Protein AF-A0A931L191-F1 (afdb_monomer_lite)

Sequence (73 aa):
MTESKSPSQ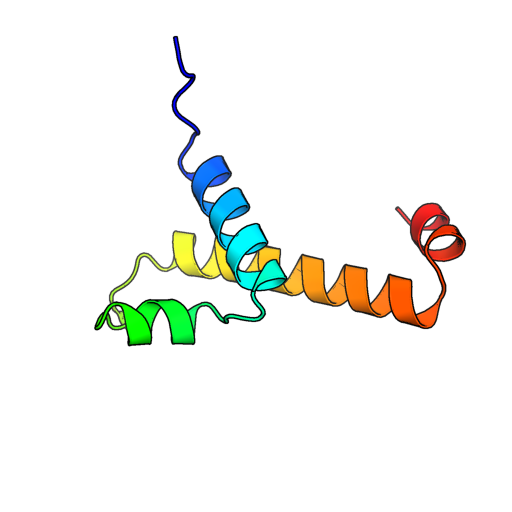MRLALAQFLFAQKVDIEGLYNALGADIAEADAEAVSHMAGVIDGMNLAAAKIRTHGVDEWAKHI

Foldseek 3Di:
DPPDDDLLRVLLVVLVVCLVVVHQPCNVCVVVVHDPVPDDPVSNVSSNVSNVVVVVLVVCCVVPNPVVSVVVD

Secondary structure (DSSP, 8-state):
------HHHHHHHHHHHHHHHT--HHHHHHHTT--GGGS-HHHHHHHHHHHHHHHHHHHHHHHH-HHHHHTT-

Structure (mmCIF, N/CA/C/O backbone):
data_AF-A0A931L191-F1
#
_entry.id   AF-A0A931L191-F1
#
loop_
_atom_site.group_PDB
_atom_site.id
_atom_site.type_symbol
_atom_site.label_atom_id
_atom_site.label_alt_id
_atom_site.label_comp_id
_atom_site.label_asym_id
_atom_site.label_entity_id
_atom_site.label_seq_id
_atom_site.pdbx_PDB_ins_code
_atom_site.Cartn_x
_atom_site.Cartn_y
_atom_site.Cartn_z
_atom_site.occupancy
_atom_site.B_iso_or_equiv
_atom_site.auth_seq_id
_atom_site.auth_comp_id
_atom_site.auth_asym_id
_atom_site.auth_atom_id
_atom_site.pdbx_PDB_model_num
ATOM 1 N N . MET A 1 1 ? 3.632 29.669 -3.043 1.00 41.09 1 MET A N 1
ATOM 2 C CA . MET A 1 1 ? 4.520 28.633 -3.604 1.00 41.09 1 MET A CA 1
ATOM 3 C C . MET A 1 1 ? 3.889 27.295 -3.293 1.00 41.09 1 MET A C 1
ATOM 5 O O . MET A 1 1 ? 3.569 27.070 -2.135 1.00 41.09 1 MET A O 1
ATOM 9 N N . THR A 1 2 ? 3.615 26.462 -4.293 1.00 63.72 2 THR A N 1
ATOM 10 C CA . THR A 1 2 ? 3.130 25.100 -4.046 1.00 63.72 2 THR A CA 1
ATOM 11 C C . THR A 1 2 ? 4.311 24.317 -3.490 1.00 63.72 2 THR A C 1
ATOM 13 O O . THR A 1 2 ? 5.270 24.090 -4.224 1.00 63.72 2 THR A O 1
ATOM 16 N N . GLU A 1 3 ? 4.307 23.991 -2.197 1.00 70.75 3 GLU A N 1
ATOM 17 C CA . GLU A 1 3 ? 5.340 23.120 -1.634 1.00 70.75 3 GLU A CA 1
ATOM 18 C C . GLU A 1 3 ? 5.344 21.807 -2.424 1.00 70.75 3 GLU A C 1
ATOM 20 O O . GLU A 1 3 ? 4.340 21.089 -2.490 1.00 70.75 3 GLU A O 1
ATOM 25 N N . SER A 1 4 ? 6.456 21.525 -3.099 1.00 79.69 4 SER A N 1
ATOM 26 C CA . SER A 1 4 ? 6.657 20.261 -3.793 1.00 79.69 4 SER A CA 1
ATOM 27 C C . SER A 1 4 ? 6.741 19.160 -2.743 1.00 79.69 4 SER A C 1
ATOM 29 O O . SER A 1 4 ? 7.654 19.169 -1.916 1.00 79.69 4 SER A O 1
ATOM 31 N N . LYS A 1 5 ? 5.776 18.234 -2.765 1.00 83.69 5 LYS A N 1
ATOM 32 C CA . LYS A 1 5 ? 5.752 17.080 -1.859 1.00 83.69 5 LYS A CA 1
ATOM 33 C C . LYS A 1 5 ? 7.080 16.327 -1.938 1.00 83.69 5 LYS A C 1
ATOM 35 O O . LYS A 1 5 ? 7.607 16.116 -3.031 1.00 83.69 5 LYS A O 1
ATOM 40 N N . SER A 1 6 ? 7.592 15.884 -0.794 1.00 91.25 6 SER A N 1
ATOM 41 C CA . SER A 1 6 ? 8.751 14.994 -0.761 1.00 91.25 6 SER A CA 1
ATOM 42 C C . SER A 1 6 ? 8.437 13.675 -1.490 1.00 91.25 6 SER A C 1
ATOM 44 O O . SER A 1 6 ? 7.266 13.287 -1.594 1.00 91.25 6 SER A O 1
ATOM 46 N N . PRO A 1 7 ? 9.454 12.922 -1.950 1.00 89.56 7 PRO A N 1
ATOM 47 C CA . PRO A 1 7 ? 9.232 11.609 -2.552 1.00 89.56 7 PRO A CA 1
ATOM 48 C C . PRO A 1 7 ? 8.408 10.667 -1.660 1.00 89.56 7 PRO A C 1
ATOM 50 O O . PRO A 1 7 ? 7.499 9.999 -2.148 1.00 89.56 7 PRO A O 1
ATOM 53 N N . SER A 1 8 ? 8.647 10.668 -0.343 1.00 89.25 8 SER A N 1
ATOM 54 C CA . SER A 1 8 ? 7.874 9.861 0.610 1.00 89.25 8 SER A CA 1
ATOM 55 C C . SER A 1 8 ? 6.408 10.294 0.695 1.00 89.25 8 SER A C 1
ATOM 57 O O . SER A 1 8 ? 5.518 9.443 0.688 1.00 89.25 8 SER A O 1
ATOM 59 N N . GLN A 1 9 ? 6.135 11.602 0.697 1.00 92.44 9 GLN A N 1
ATOM 60 C CA . GLN A 1 9 ? 4.772 12.137 0.674 1.00 92.44 9 GLN A CA 1
ATOM 61 C C . GLN A 1 9 ? 4.043 11.793 -0.631 1.00 92.44 9 GL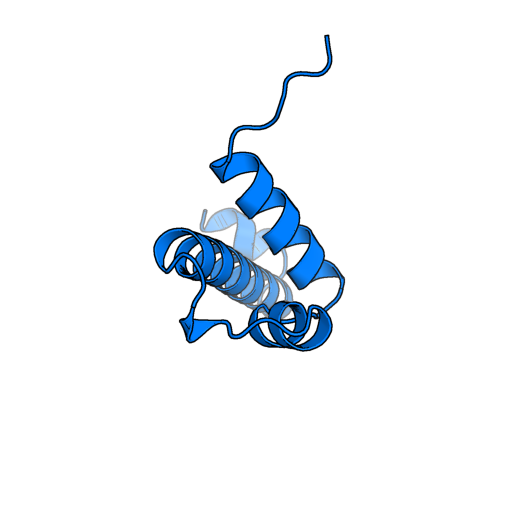N A C 1
ATOM 63 O O . GLN A 1 9 ? 2.845 11.512 -0.603 1.00 92.44 9 GLN A O 1
ATOM 68 N N . MET A 1 10 ? 4.743 11.787 -1.770 1.00 92.31 10 MET A N 1
ATOM 69 C CA . MET A 1 10 ? 4.162 11.360 -3.047 1.00 92.31 10 MET A CA 1
ATOM 70 C C . MET A 1 10 ? 3.827 9.866 -3.050 1.00 92.31 10 MET A C 1
ATOM 72 O O . MET A 1 10 ? 2.716 9.507 -3.432 1.00 92.31 10 MET A O 1
ATOM 76 N N . ARG A 1 11 ? 4.737 9.008 -2.564 1.00 92.75 11 ARG A N 1
ATOM 77 C CA . ARG A 1 11 ? 4.489 7.560 -2.420 1.00 92.75 11 ARG A CA 1
ATOM 78 C C . ARG A 1 11 ? 3.272 7.291 -1.528 1.00 92.75 11 ARG A C 1
ATOM 80 O O . ARG A 1 11 ? 2.430 6.474 -1.880 1.00 92.75 11 ARG A O 1
ATOM 87 N N . LEU A 1 12 ? 3.148 8.007 -0.406 1.00 93.81 12 LEU A N 1
ATOM 88 C CA . LEU A 1 12 ? 2.002 7.885 0.502 1.00 93.81 12 LEU A CA 1
ATOM 89 C C . LEU A 1 12 ? 0.686 8.303 -0.169 1.00 93.81 12 LEU A C 1
ATOM 91 O O . LEU A 1 12 ? -0.300 7.576 -0.084 1.00 93.81 12 LEU A O 1
ATOM 95 N N . ALA A 1 13 ? 0.673 9.438 -0.871 1.00 93.12 13 ALA A N 1
ATOM 96 C CA . ALA A 1 13 ? -0.510 9.894 -1.599 1.00 93.12 13 ALA A CA 1
ATOM 97 C C . ALA A 1 13 ? -0.925 8.908 -2.707 1.00 93.12 13 ALA A C 1
ATOM 99 O O . ALA A 1 13 ? -2.114 8.642 -2.882 1.00 93.12 13 ALA A O 1
ATOM 100 N N . LEU A 1 14 ? 0.045 8.335 -3.427 1.00 92.81 14 LEU A N 1
ATOM 101 C CA . LEU A 1 14 ? -0.218 7.332 -4.457 1.00 92.81 14 LEU A CA 1
ATOM 102 C C . LEU A 1 14 ? -0.771 6.035 -3.853 1.00 92.81 14 LEU A C 1
ATOM 104 O O . LEU A 1 14 ? -1.782 5.531 -4.329 1.00 92.81 14 LEU A O 1
ATOM 108 N N . ALA A 1 15 ? -0.178 5.534 -2.768 1.00 95.12 15 ALA A N 1
ATOM 109 C CA . ALA A 1 15 ? -0.670 4.352 -2.059 1.00 95.12 15 ALA A CA 1
ATOM 110 C C . ALA A 1 15 ? -2.117 4.531 -1.561 1.00 95.12 15 ALA A C 1
ATOM 112 O O . ALA A 1 15 ? -2.951 3.643 -1.733 1.00 95.12 15 ALA A O 1
ATOM 113 N N . GLN A 1 16 ? -2.447 5.706 -1.012 1.00 93.50 16 GLN A N 1
ATOM 114 C CA . GLN A 1 16 ? -3.816 6.043 -0.605 1.00 93.50 16 GLN A CA 1
ATOM 115 C C . GLN A 1 16 ? -4.790 6.054 -1.789 1.00 93.50 16 GLN A C 1
ATOM 117 O O . GLN A 1 16 ? -5.913 5.564 -1.666 1.00 93.50 16 GLN A O 1
ATOM 122 N N . PHE A 1 17 ? -4.365 6.595 -2.935 1.00 93.62 17 PHE A N 1
ATOM 123 C CA . PHE A 1 17 ? -5.161 6.584 -4.160 1.00 93.62 17 PHE A CA 1
ATOM 124 C C . PHE A 1 17 ? -5.428 5.154 -4.645 1.00 93.62 17 PHE A C 1
ATOM 126 O O . PHE A 1 17 ? -6.582 4.804 -4.889 1.00 93.62 17 PHE A O 1
ATOM 133 N N . LEU A 1 18 ? -4.388 4.319 -4.716 1.00 93.81 18 LEU A N 1
ATOM 134 C CA . LEU A 1 18 ? -4.488 2.913 -5.115 1.00 93.81 18 LEU A CA 1
ATOM 135 C C . LEU A 1 18 ? -5.459 2.140 -4.217 1.00 93.81 18 LEU A C 1
ATOM 137 O O . LEU A 1 18 ? -6.394 1.508 -4.712 1.00 93.81 18 LEU A O 1
ATOM 141 N N . PHE A 1 19 ? -5.325 2.295 -2.896 1.00 94.56 19 PHE A N 1
ATOM 142 C CA . PHE A 1 19 ? -6.250 1.710 -1.928 1.00 94.56 19 PHE A CA 1
ATOM 143 C C . PHE A 1 19 ? -7.702 2.160 -2.161 1.00 94.56 19 PHE A C 1
ATOM 145 O O . PHE A 1 19 ? -8.611 1.330 -2.211 1.00 94.56 19 PHE A O 1
ATOM 152 N N . ALA A 1 20 ? -7.936 3.465 -2.342 1.00 93.75 20 ALA A N 1
ATOM 153 C CA . ALA A 1 20 ? -9.278 4.014 -2.539 1.00 93.75 20 ALA A CA 1
ATOM 154 C C . ALA A 1 20 ? -9.945 3.513 -3.831 1.00 93.75 20 ALA A C 1
ATOM 156 O O . ALA A 1 20 ? -11.158 3.301 -3.853 1.00 93.75 20 ALA A O 1
ATOM 157 N N . GLN A 1 21 ? -9.158 3.300 -4.890 1.00 93.88 21 GLN A N 1
ATOM 158 C CA . GLN A 1 21 ? -9.640 2.784 -6.173 1.00 93.88 21 GLN A CA 1
ATOM 159 C C . GLN A 1 21 ? -9.645 1.252 -6.256 1.00 93.88 21 GLN A C 1
ATOM 161 O O . GLN A 1 21 ? -10.081 0.707 -7.267 1.00 93.88 21 GLN A O 1
ATOM 166 N N . LYS A 1 22 ? -9.207 0.550 -5.200 1.00 91.06 22 LYS A N 1
ATOM 167 C CA . LYS A 1 22 ? -9.047 -0.915 -5.178 1.00 91.06 22 LYS A CA 1
ATOM 168 C C . LYS A 1 22 ? -8.136 -1.426 -6.302 1.00 91.06 22 LYS A C 1
ATOM 170 O O . LYS A 1 22 ? -8.406 -2.466 -6.897 1.00 91.06 22 LYS A O 1
ATOM 175 N N . VAL A 1 23 ? -7.079 -0.673 -6.587 1.00 91.62 23 VAL A N 1
ATOM 176 C CA . VAL A 1 23 ? -6.031 -1.038 -7.544 1.00 91.62 23 VAL A CA 1
ATOM 177 C C . VAL A 1 23 ? -4.814 -1.475 -6.739 1.00 91.62 23 VAL A C 1
ATOM 179 O O . VAL A 1 23 ? -4.407 -0.779 -5.810 1.00 91.62 23 VAL A O 1
ATOM 182 N N . ASP A 1 24 ? -4.251 -2.634 -7.057 1.00 89.00 24 ASP A N 1
ATOM 183 C CA . ASP A 1 24 ? -2.988 -3.078 -6.479 1.00 89.00 24 ASP A CA 1
ATOM 184 C C . ASP A 1 24 ? -1.796 -2.444 -7.210 1.00 89.00 24 ASP A C 1
ATOM 186 O O . ASP A 1 24 ? -1.906 -1.867 -8.295 1.00 89.00 24 ASP A O 1
ATOM 190 N N . ILE A 1 25 ? -0.625 -2.499 -6.577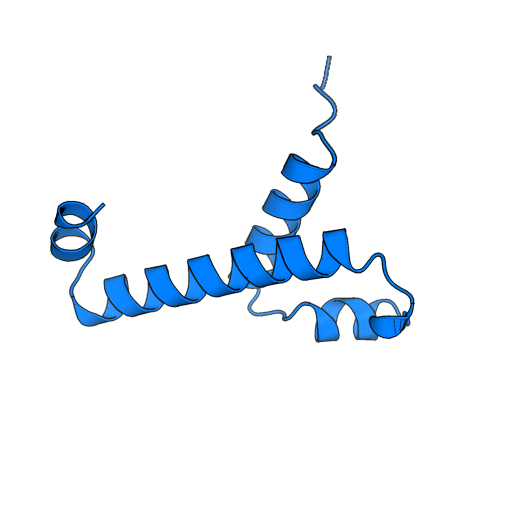 1.00 90.62 25 ILE A N 1
ATOM 191 C CA . ILE A 1 25 ? 0.573 -1.883 -7.146 1.00 90.62 25 ILE A CA 1
ATOM 192 C C . ILE A 1 25 ? 0.996 -2.586 -8.442 1.00 90.62 25 ILE A C 1
ATOM 194 O O . ILE A 1 25 ? 1.354 -1.921 -9.405 1.00 90.62 25 ILE A O 1
ATOM 198 N N . GLU A 1 26 ? 0.872 -3.911 -8.505 1.00 90.69 26 GLU A N 1
ATOM 199 C CA . GLU A 1 26 ? 1.178 -4.695 -9.701 1.00 90.69 26 GLU A CA 1
ATOM 200 C C . GLU A 1 26 ? 0.258 -4.317 -10.872 1.00 90.69 26 GLU A C 1
ATOM 202 O O . GLU A 1 26 ? 0.731 -4.073 -11.980 1.00 90.69 26 GLU A O 1
ATOM 207 N N . GLY A 1 27 ? -1.045 -4.157 -10.627 1.00 89.75 27 GLY A N 1
ATOM 208 C CA . GLY A 1 27 ? -2.014 -3.700 -11.617 1.00 89.75 27 GLY A CA 1
ATOM 209 C C . GLY A 1 27 ? -1.727 -2.296 -12.141 1.00 89.75 27 GLY A C 1
ATOM 210 O O . GLY A 1 27 ? -1.903 -2.052 -13.335 1.00 89.75 27 GLY A O 1
ATOM 211 N N . LEU A 1 28 ? -1.221 -1.385 -11.299 1.00 89.88 28 LEU A N 1
ATOM 212 C CA . LEU A 1 28 ? -0.750 -0.074 -11.758 1.00 89.88 28 LEU A CA 1
ATOM 213 C C . LEU A 1 28 ? 0.426 -0.214 -12.736 1.00 89.88 28 LEU A C 1
ATOM 215 O O . LEU A 1 28 ? 0.395 0.390 -13.808 1.00 89.88 28 LEU A O 1
ATOM 219 N N . TYR A 1 29 ? 1.452 -0.989 -12.379 1.00 90.69 29 TYR A N 1
ATOM 220 C CA . TYR A 1 29 ? 2.638 -1.177 -13.223 1.00 90.69 29 TYR A CA 1
ATOM 221 C C . TYR A 1 29 ? 2.278 -1.850 -14.554 1.00 90.69 29 TYR A C 1
ATOM 223 O O . TYR A 1 29 ? 2.636 -1.340 -15.618 1.00 90.69 29 TYR A O 1
ATOM 231 N N . ASN A 1 30 ? 1.442 -2.890 -14.509 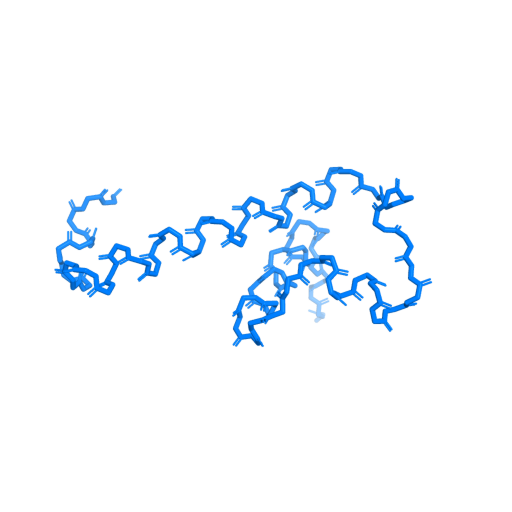1.00 90.38 30 ASN A N 1
ATOM 232 C CA . ASN A 1 30 ? 0.903 -3.551 -15.695 1.00 90.38 30 ASN A CA 1
ATOM 233 C C . ASN A 1 30 ? 0.130 -2.580 -16.604 1.00 90.38 30 ASN A C 1
ATOM 235 O O . ASN A 1 30 ? 0.312 -2.595 -17.821 1.00 90.38 30 ASN A O 1
ATOM 239 N N . ALA A 1 31 ? -0.699 -1.695 -16.037 1.00 89.88 31 ALA A N 1
ATOM 240 C CA . ALA A 1 31 ? -1.448 -0.694 -16.804 1.00 89.88 31 ALA A CA 1
ATOM 241 C C . ALA A 1 31 ? -0.548 0.370 -17.456 1.00 89.88 31 ALA A C 1
ATOM 243 O O . ALA A 1 31 ? -0.892 0.914 -18.505 1.00 89.88 31 ALA A O 1
ATOM 244 N N . LEU A 1 32 ? 0.606 0.656 -16.850 1.00 90.44 32 LEU A N 1
ATOM 245 C CA . LEU A 1 32 ? 1.626 1.545 -17.406 1.00 90.44 32 LEU A CA 1
ATOM 246 C C . LEU A 1 32 ? 2.544 0.841 -18.420 1.00 90.44 32 LEU A C 1
ATOM 248 O O . LEU A 1 32 ? 3.372 1.506 -19.042 1.00 90.44 32 LEU A O 1
ATOM 252 N N . GLY A 1 33 ? 2.399 -0.476 -18.602 1.00 91.69 33 GLY A N 1
ATOM 253 C CA . GLY A 1 33 ? 3.277 -1.282 -19.451 1.00 91.69 33 GLY A CA 1
ATOM 254 C C . GLY A 1 33 ? 4.697 -1.412 -18.895 1.00 91.69 33 GLY A C 1
ATOM 255 O O . GLY A 1 33 ? 5.634 -1.569 -19.674 1.00 91.69 33 GLY A O 1
ATOM 256 N N . ALA A 1 34 ? 4.858 -1.301 -17.574 1.00 90.62 34 ALA A N 1
ATOM 257 C CA . ALA A 1 34 ? 6.139 -1.392 -16.886 1.00 90.62 34 ALA A CA 1
ATOM 258 C C . ALA A 1 34 ? 6.220 -2.682 -16.064 1.00 90.62 34 ALA A C 1
ATOM 260 O O . ALA A 1 34 ? 5.248 -3.065 -15.415 1.00 90.62 34 ALA A O 1
ATOM 261 N N . ASP A 1 35 ? 7.391 -3.320 -16.052 1.00 90.38 35 ASP A N 1
ATOM 262 C CA . ASP A 1 35 ? 7.649 -4.449 -15.162 1.00 90.38 35 ASP A CA 1
ATOM 263 C C . ASP A 1 35 ? 7.971 -3.928 -13.755 1.00 90.38 35 ASP A C 1
ATOM 265 O O . ASP A 1 35 ? 8.881 -3.121 -13.550 1.00 90.38 35 ASP A O 1
ATOM 269 N N . ILE A 1 36 ? 7.213 -4.396 -12.765 1.00 90.50 36 ILE A N 1
ATOM 270 C CA . ILE A 1 36 ? 7.437 -4.064 -11.358 1.00 90.50 36 ILE A CA 1
ATOM 271 C C . ILE A 1 36 ? 8.803 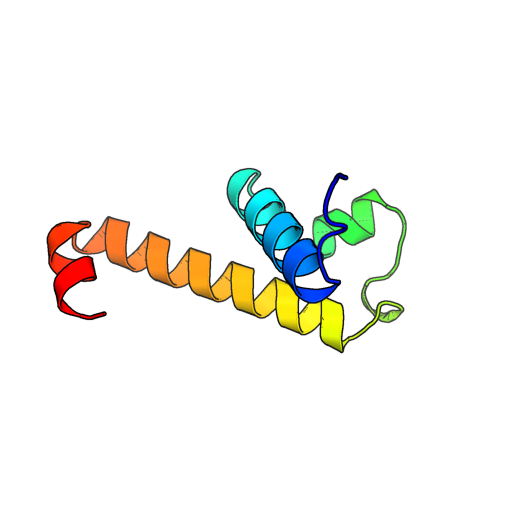-4.558 -10.856 1.00 90.50 36 ILE A C 1
ATOM 273 O O . ILE A 1 36 ? 9.358 -3.962 -9.935 1.00 90.50 36 ILE A O 1
ATOM 277 N N . ALA A 1 37 ? 9.374 -5.600 -11.467 1.00 89.81 37 ALA A N 1
ATOM 278 C CA . ALA A 1 37 ? 10.698 -6.112 -11.121 1.00 89.81 37 ALA A CA 1
ATOM 279 C C . ALA A 1 37 ? 11.835 -5.146 -11.502 1.00 89.81 37 ALA A C 1
ATOM 281 O O . ALA A 1 37 ? 12.910 -5.197 -10.904 1.00 89.81 37 ALA A O 1
ATOM 282 N N . GLU A 1 38 ? 11.598 -4.254 -12.466 1.00 92.00 38 GLU A N 1
ATOM 283 C CA . GLU A 1 38 ? 12.550 -3.216 -12.882 1.00 92.00 38 GLU A CA 1
ATOM 284 C C . GLU A 1 38 ? 12.396 -1.917 -12.074 1.00 92.00 38 GLU A C 1
ATOM 286 O O . GLU A 1 38 ? 13.191 -0.983 -12.212 1.00 92.00 38 GLU A O 1
ATOM 291 N N . ALA A 1 39 ? 11.369 -1.836 -11.227 1.00 89.19 39 ALA A N 1
ATOM 292 C CA . ALA A 1 39 ? 11.088 -0.664 -10.418 1.00 89.19 39 ALA A CA 1
ATOM 293 C C . ALA A 1 39 ? 12.030 -0.534 -9.212 1.00 89.19 39 ALA A C 1
ATOM 295 O O . ALA A 1 39 ? 12.612 -1.502 -8.722 1.00 89.19 39 ALA A O 1
ATOM 296 N N . ASP A 1 40 ? 12.120 0.685 -8.669 1.00 91.69 40 ASP A N 1
ATOM 297 C CA . ASP A 1 40 ? 12.806 0.929 -7.401 1.00 91.69 40 ASP A CA 1
ATOM 298 C C . ASP A 1 40 ? 12.148 0.126 -6.266 1.00 91.69 40 ASP A C 1
ATOM 300 O O . ASP A 1 40 ? 11.039 0.436 -5.817 1.00 91.69 40 ASP A O 1
ATOM 304 N N . ALA A 1 41 ? 12.849 -0.908 -5.799 1.00 91.25 41 ALA A N 1
ATOM 305 C CA . ALA A 1 41 ? 12.341 -1.846 -4.805 1.00 91.25 41 ALA A CA 1
ATOM 306 C C . ALA A 1 41 ? 11.966 -1.155 -3.485 1.00 91.25 41 ALA A C 1
ATOM 308 O O . ALA A 1 41 ? 11.009 -1.563 -2.824 1.00 91.25 41 ALA A O 1
ATOM 309 N N . GLU A 1 42 ? 12.678 -0.089 -3.106 1.00 92.00 42 GLU A N 1
ATOM 310 C CA . GLU A 1 42 ? 12.365 0.682 -1.903 1.00 92.00 42 GLU A CA 1
ATOM 311 C C . GLU A 1 42 ? 11.031 1.427 -2.052 1.00 92.00 42 GLU A C 1
ATOM 313 O O . GLU A 1 42 ? 10.179 1.361 -1.162 1.00 92.00 42 GLU A O 1
ATOM 318 N N . ALA A 1 43 ? 10.805 2.101 -3.183 1.00 90.44 43 ALA A N 1
ATOM 319 C CA . ALA A 1 43 ? 9.542 2.773 -3.461 1.00 90.44 43 ALA A CA 1
ATOM 320 C C . ALA A 1 43 ? 8.360 1.797 -3.518 1.00 90.44 43 ALA A C 1
ATOM 322 O O . ALA A 1 43 ? 7.320 2.085 -2.916 1.00 90.44 43 ALA A O 1
ATOM 323 N N . VAL A 1 44 ? 8.521 0.657 -4.199 1.00 92.69 44 VAL A N 1
ATOM 324 C CA . VAL A 1 44 ? 7.489 -0.389 -4.294 1.00 92.69 44 VAL A CA 1
ATOM 325 C C . VAL A 1 44 ? 7.166 -0.950 -2.911 1.00 92.69 44 VAL A C 1
ATOM 327 O O . VAL A 1 44 ? 6.002 -0.959 -2.514 1.00 92.69 44 VAL A O 1
ATOM 330 N N . SER A 1 45 ? 8.188 -1.335 -2.142 1.00 92.81 45 SER A N 1
ATOM 331 C CA . SER A 1 45 ? 8.033 -1.869 -0.783 1.00 92.81 45 SER A CA 1
ATOM 332 C C . SER A 1 45 ? 7.360 -0.868 0.159 1.00 92.81 45 SER A C 1
ATOM 334 O O . SER A 1 45 ? 6.418 -1.212 0.874 1.00 92.81 45 SER A O 1
ATOM 336 N N . HIS A 1 46 ? 7.767 0.403 0.111 1.00 93.69 46 HIS A N 1
ATOM 337 C CA . HIS A 1 46 ? 7.154 1.455 0.917 1.00 93.69 46 HIS A CA 1
ATOM 338 C C . HIS A 1 46 ? 5.663 1.632 0.594 1.00 93.69 46 HIS A C 1
ATOM 340 O O . HIS A 1 46 ? 4.841 1.728 1.504 1.00 93.69 46 HIS A O 1
ATOM 346 N N . MET A 1 47 ? 5.292 1.657 -0.689 1.00 94.19 47 MET A N 1
ATOM 347 C CA . MET A 1 47 ? 3.885 1.766 -1.088 1.00 94.19 47 MET A CA 1
ATOM 348 C C . MET A 1 47 ? 3.076 0.524 -0.699 1.00 94.19 47 MET A C 1
ATOM 350 O O . MET A 1 47 ? 1.978 0.675 -0.164 1.00 94.19 47 MET A O 1
ATOM 354 N N . ALA A 1 48 ? 3.622 -0.678 -0.903 1.00 92.44 48 ALA A N 1
ATOM 355 C CA . ALA A 1 48 ? 2.984 -1.929 -0.502 1.00 92.44 48 ALA A CA 1
ATOM 356 C C . ALA A 1 48 ? 2.713 -1.963 1.011 1.00 92.44 48 ALA A C 1
ATOM 358 O O . ALA A 1 48 ? 1.583 -2.206 1.426 1.00 92.44 48 ALA A O 1
ATOM 359 N N . GLY A 1 49 ? 3.699 -1.585 1.834 1.00 93.50 49 GLY A N 1
ATOM 360 C CA . GLY A 1 49 ? 3.540 -1.517 3.288 1.00 93.50 49 GLY A CA 1
ATOM 361 C C . GLY A 1 49 ? 2.453 -0.535 3.744 1.00 93.50 49 GLY A C 1
ATOM 362 O O . GLY A 1 49 ? 1.705 -0.828 4.678 1.00 93.50 49 GLY A O 1
ATOM 363 N N . VAL A 1 50 ? 2.308 0.612 3.067 1.00 94.44 50 VAL A N 1
ATOM 364 C CA . VAL A 1 50 ? 1.212 1.559 3.345 1.00 94.44 50 VAL A CA 1
ATOM 365 C C . VAL A 1 50 ? -0.145 0.940 3.000 1.00 94.44 50 VAL A C 1
ATOM 367 O O . VAL A 1 50 ? -1.068 1.013 3.813 1.00 94.44 50 VAL A O 1
ATOM 370 N N . ILE A 1 51 ? -0.271 0.305 1.831 1.00 93.88 51 ILE A N 1
ATOM 371 C CA . ILE A 1 51 ? -1.516 -0.344 1.386 1.00 93.88 51 ILE A CA 1
ATOM 372 C C . ILE A 1 51 ? -1.914 -1.473 2.349 1.00 93.88 51 ILE A C 1
ATOM 374 O O . ILE A 1 51 ? -3.073 -1.545 2.767 1.00 93.88 51 ILE A O 1
ATOM 378 N N . ASP A 1 52 ? -0.962 -2.306 2.768 1.00 93.00 52 ASP A N 1
ATOM 379 C CA . ASP A 1 52 ? -1.189 -3.394 3.725 1.00 93.00 52 ASP A CA 1
ATOM 380 C C . ASP A 1 52 ? -1.641 -2.870 5.092 1.00 93.00 52 ASP A C 1
ATOM 382 O O . ASP A 1 52 ? -2.614 -3.369 5.669 1.00 93.00 52 ASP A O 1
ATOM 386 N N . GLY A 1 53 ? -1.000 -1.807 5.588 1.00 92.69 53 GLY A N 1
ATOM 387 C CA . GLY A 1 53 ? -1.407 -1.133 6.819 1.00 92.69 53 GLY A CA 1
ATOM 388 C C . GLY A 1 53 ? -2.840 -0.592 6.745 1.00 92.69 53 GLY A C 1
ATOM 389 O O . GLY A 1 53 ? -3.623 -0.776 7.682 1.00 92.69 53 GLY A O 1
ATOM 390 N N . MET A 1 54 ? -3.220 0.014 5.615 1.00 93.25 54 MET A N 1
ATOM 391 C CA . MET A 1 54 ? -4.583 0.507 5.381 1.00 93.25 54 MET A CA 1
ATOM 392 C C . MET A 1 54 ? -5.605 -0.632 5.312 1.00 93.25 54 MET A C 1
ATOM 394 O O . MET A 1 54 ? -6.675 -0.530 5.916 1.00 93.25 54 MET A O 1
ATOM 398 N N . ASN A 1 55 ? -5.279 -1.737 4.637 1.00 92.38 55 ASN A N 1
ATOM 399 C CA . ASN A 1 55 ? -6.126 -2.928 4.584 1.00 92.38 55 ASN A CA 1
ATOM 400 C C . ASN A 1 55 ? -6.359 -3.522 5.976 1.00 92.38 55 ASN A C 1
ATOM 402 O O . ASN A 1 55 ? -7.504 -3.817 6.333 1.00 92.38 55 ASN A O 1
ATOM 406 N N . LEU A 1 56 ? -5.299 -3.644 6.781 1.00 92.69 56 LEU A N 1
ATOM 407 C CA . LEU A 1 56 ? -5.378 -4.141 8.153 1.00 92.69 56 LEU A CA 1
ATOM 408 C C . LEU A 1 56 ? -6.243 -3.232 9.034 1.00 92.69 56 LEU A C 1
ATOM 410 O O . LEU A 1 56 ? -7.121 -3.721 9.750 1.00 92.69 56 LEU A O 1
ATOM 414 N N . ALA A 1 57 ? -6.026 -1.916 8.971 1.00 91.25 57 ALA A N 1
ATOM 415 C CA . ALA A 1 57 ? -6.824 -0.947 9.716 1.00 91.25 57 ALA A CA 1
ATOM 416 C C . ALA A 1 57 ? -8.301 -1.013 9.303 1.00 91.25 57 ALA A C 1
ATOM 418 O O . ALA A 1 57 ? -9.181 -1.148 10.154 1.00 91.25 57 ALA A O 1
ATOM 419 N N . ALA A 1 58 ? -8.580 -1.014 7.999 1.00 91.31 58 ALA A N 1
ATOM 420 C CA . ALA A 1 58 ? -9.938 -1.089 7.478 1.00 91.31 58 ALA A CA 1
ATOM 421 C C . ALA A 1 58 ? -10.634 -2.408 7.853 1.00 91.31 58 ALA A C 1
ATOM 423 O O . ALA A 1 58 ? -11.826 -2.405 8.156 1.00 91.31 58 ALA A O 1
ATOM 424 N N . ALA A 1 59 ? -9.912 -3.533 7.868 1.00 91.00 59 ALA A N 1
ATOM 425 C CA . ALA A 1 59 ? -10.444 -4.815 8.321 1.00 91.00 59 ALA A CA 1
ATOM 426 C C . ALA A 1 59 ? -10.822 -4.777 9.808 1.00 91.00 59 ALA A C 1
ATOM 428 O O . ALA A 1 59 ? -11.945 -5.137 10.154 1.00 91.00 59 ALA A O 1
ATOM 429 N N . LYS A 1 60 ? -9.935 -4.275 10.677 1.00 90.19 60 LYS A N 1
ATOM 430 C CA . LYS A 1 60 ? -10.214 -4.140 12.116 1.00 90.19 60 LYS A CA 1
ATOM 431 C C . LYS A 1 60 ? -11.410 -3.230 12.389 1.00 90.19 60 LYS A C 1
ATOM 433 O O . LYS A 1 60 ? -12.282 -3.604 13.168 1.00 90.19 60 LYS A O 1
ATOM 438 N N . ILE A 1 61 ? -11.478 -2.083 11.712 1.00 91.75 61 ILE A N 1
ATOM 439 C CA . ILE A 1 61 ? -12.594 -1.136 11.832 1.00 91.75 61 ILE A CA 1
ATOM 440 C C . ILE A 1 61 ? -13.915 -1.789 11.410 1.00 91.75 61 ILE A C 1
ATOM 442 O O . ILE A 1 61 ? -14.919 -1.627 12.099 1.00 91.75 61 ILE A O 1
ATOM 446 N N . ARG A 1 62 ? -13.932 -2.558 10.312 1.00 91.31 62 ARG A N 1
ATOM 447 C CA . ARG A 1 62 ? -15.142 -3.276 9.872 1.00 91.31 62 ARG A CA 1
ATOM 448 C C . ARG A 1 62 ? -15.592 -4.349 10.865 1.00 91.31 62 ARG A C 1
ATOM 450 O O . ARG A 1 62 ? -16.792 -4.542 11.016 1.00 91.31 62 ARG A O 1
ATOM 457 N N . THR A 1 63 ? -14.658 -5.038 11.519 1.00 91.88 63 THR A N 1
ATOM 458 C CA . THR A 1 63 ? -14.974 -6.131 12.453 1.00 91.88 63 THR A CA 1
ATOM 459 C C . THR A 1 63 ? -15.417 -5.631 13.827 1.00 91.88 63 THR A C 1
ATOM 461 O O . THR A 1 63 ? -16.343 -6.190 14.407 1.00 91.88 63 THR A O 1
ATOM 464 N N . HIS A 1 64 ? -14.758 -4.602 14.364 1.00 90.12 64 HIS A N 1
ATOM 465 C CA . HIS A 1 64 ? -14.934 -4.175 15.759 1.00 90.12 64 HIS A CA 1
ATOM 466 C C . HIS A 1 64 ? -15.628 -2.815 15.909 1.00 90.12 64 HIS A C 1
ATOM 468 O O . HIS A 1 64 ? -16.022 -2.449 17.012 1.00 90.12 64 HIS A O 1
ATOM 474 N N . GLY A 1 65 ? -15.808 -2.074 14.814 1.00 88.44 65 GLY A N 1
ATOM 475 C CA . GLY A 1 65 ? -16.254 -0.685 14.845 1.00 88.44 65 GLY A CA 1
ATOM 476 C C . GLY A 1 65 ? -15.097 0.294 15.065 1.00 88.44 65 GLY A C 1
ATOM 477 O O . GLY A 1 65 ? -14.027 -0.059 15.566 1.00 88.44 65 GLY A O 1
ATOM 478 N N . VAL A 1 66 ? -15.312 1.550 14.662 1.00 86.25 66 VAL A N 1
ATOM 479 C CA . VAL A 1 66 ? -14.312 2.630 14.767 1.00 86.25 66 VAL A CA 1
ATOM 480 C C . VAL A 1 66 ? -13.953 2.916 16.228 1.00 86.25 66 VAL A C 1
ATOM 482 O O . VAL A 1 66 ? -12.778 3.102 16.537 1.00 86.25 66 VAL A O 1
ATOM 485 N N . ASP A 1 67 ? -14.943 2.896 17.122 1.00 85.56 67 ASP A N 1
ATOM 486 C CA . ASP A 1 67 ? -14.764 3.255 18.534 1.00 85.56 67 ASP A CA 1
ATOM 487 C C . ASP A 1 67 ? -13.857 2.273 19.282 1.00 85.56 67 ASP A C 1
ATOM 489 O O . ASP A 1 67 ? -13.016 2.683 20.079 1.00 85.56 67 ASP A O 1
ATOM 493 N N . GLU A 1 68 ? -13.989 0.972 19.014 1.00 83.06 68 GLU A N 1
ATOM 494 C CA . GLU A 1 68 ? -13.115 -0.046 19.604 1.00 83.06 68 GLU A CA 1
ATOM 495 C C . GLU A 1 68 ? -11.713 -0.011 18.999 1.00 83.06 68 GLU A C 1
ATOM 497 O O . GLU A 1 68 ? -10.721 -0.179 19.709 1.00 83.06 68 GLU A O 1
ATOM 502 N N . TRP A 1 69 ? -11.603 0.260 17.697 1.00 78.31 69 TRP A N 1
ATOM 503 C CA . TRP A 1 69 ? -10.304 0.423 17.051 1.00 78.31 69 TRP A CA 1
ATOM 504 C C . TRP A 1 69 ? -9.517 1.604 17.641 1.00 78.31 69 TRP A C 1
ATOM 506 O O . TRP A 1 69 ? -8.345 1.439 17.975 1.00 78.31 69 TRP A O 1
ATOM 516 N N . ALA A 1 70 ? -10.169 2.753 17.853 1.00 80.81 70 ALA A N 1
ATOM 517 C CA . ALA A 1 70 ? -9.547 3.972 18.374 1.00 80.81 70 ALA A CA 1
ATOM 518 C C . ALA A 1 70 ? -8.963 3.838 19.792 1.00 80.81 70 ALA A C 1
ATOM 520 O O . ALA A 1 70 ? -8.073 4.596 20.158 1.00 80.81 70 ALA A O 1
ATOM 521 N N . LYS A 1 71 ? -9.427 2.868 20.589 1.00 85.56 71 LYS A N 1
ATOM 522 C CA . LYS A 1 71 ? -8.918 2.617 21.950 1.00 85.56 71 LYS A CA 1
ATOM 523 C C . LYS A 1 71 ? -7.556 1.912 21.987 1.00 85.56 71 LYS A C 1
ATOM 525 O O . LYS A 1 71 ? -6.942 1.863 23.047 1.00 85.56 71 LYS A O 1
ATOM 530 N N . HIS A 1 72 ? -7.118 1.330 20.869 1.00 68.56 72 HIS A N 1
ATOM 531 C CA . HIS A 1 72 ? -5.931 0.467 20.784 1.00 68.56 72 HIS A CA 1
ATOM 532 C C . HIS A 1 72 ? -4.799 1.070 19.933 1.00 68.56 72 HIS A C 1
ATOM 534 O O . HIS A 1 72 ? -3.909 0.336 19.493 1.00 68.56 72 HIS A O 1
ATOM 540 N N . ILE A 1 73 ? -4.866 2.377 19.668 1.00 66.31 73 ILE A N 1
ATOM 541 C CA . ILE A 1 73 ? -3.866 3.169 18.937 1.00 66.31 73 ILE A CA 1
ATOM 542 C C . ILE A 1 73 ? -3.105 4.035 19.936 1.00 66.31 73 ILE A C 1
ATOM 544 O O . ILE A 1 73 ? -1.868 4.133 19.788 1.00 66.31 73 ILE A O 1
#

Radius 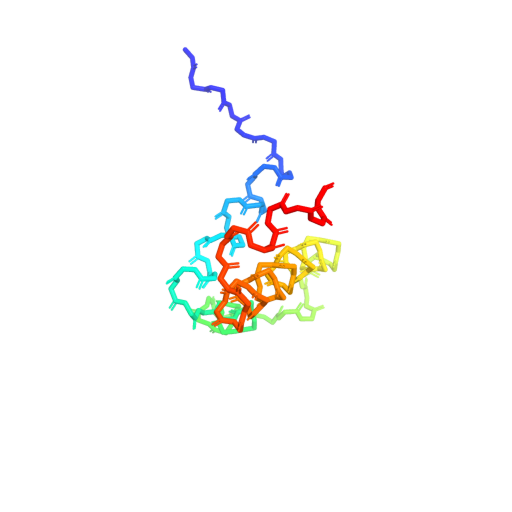of gyration: 14.78 Å; chains: 1; bounding box: 29×35×41 Å

pLDDT: mean 88.79, std 8.43, range [41.09, 95.12]